Protein AF-A0A8K0V447-F1 (afdb_monomer)

Sequence (72 aa):
MSGVINEIDSIDSQCRQGQCGKCLIEIETGALGAVSNKEKIFLELMDLNPEKYRLLCQCSLNSKSVVNSFEG

Mean predicted aligned error: 5.73 Å

Radius of gyration: 13.11 Å; Cα contacts (8 Å, |Δi|>4): 102; chains: 1; bounding box: 41×23×28 Å

InterPro domains:
  IPR001041 2Fe-2S ferredoxin-type iron-sulfur binding domain [PF00111] (11-60)
  IPR001041 2Fe-2S ferredoxin-type iron-sulfur binding domain [cd00207] (11-63)
  IPR012675 Beta-grasp domain superfamily [G3DSA:3.10.20.30] (5-71)
  IPR036010 2Fe-2S ferredoxin-like superfamily [SSF54292] (6-67)

Foldseek 3Di:
DPPDPVDDDDFDPPPLPLAPCSQKKFWPDDAFDDDDPSNCVNCVVVVHDPVGMGRNSSTDDDPTTDIGGDDD

Solvent-accessible surface area (backbone atoms only — not comparable to full-atom values): 4628 Å² total; per-residue (Å²): 134,82,83,69,79,88,71,84,87,81,73,55,53,88,74,63,68,59,79,73,68,63,28,38,30,37,63,73,41,65,64,42,65,78,83,48,74,63,45,43,52,49,32,50,76,69,76,38,57,65,90,47,37,46,46,56,66,65,46,49,80,52,99,68,47,41,68,45,74,71,85,128

Structure (mmCIF, N/CA/C/O backbone):
data_AF-A0A8K0V447-F1
#
_entry.id   AF-A0A8K0V447-F1
#
loop_
_atom_site.group_PDB
_atom_site.id
_atom_site.type_symbol
_atom_site.label_atom_id
_atom_site.label_alt_id
_atom_site.label_comp_id
_atom_site.label_asym_id
_atom_site.label_entity_id
_atom_site.label_seq_id
_atom_site.pdbx_PDB_ins_code
_atom_site.Cartn_x
_atom_site.Cartn_y
_atom_site.Cartn_z
_atom_site.occupancy
_atom_site.B_iso_or_equiv
_atom_site.auth_seq_id
_atom_site.auth_comp_id
_atom_site.auth_asym_id
_atom_site.auth_atom_id
_atom_site.pdbx_PDB_model_num
ATOM 1 N N . MET A 1 1 ? 30.381 6.534 -14.985 1.00 41.94 1 MET A N 1
ATOM 2 C CA . MET A 1 1 ? 29.404 7.316 -14.200 1.00 41.94 1 MET A CA 1
ATOM 3 C C . MET A 1 1 ? 28.720 6.364 -13.240 1.00 41.94 1 MET A C 1
ATOM 5 O O . MET A 1 1 ? 27.819 5.646 -13.648 1.00 41.94 1 MET A O 1
ATOM 9 N N . SER A 1 2 ? 29.226 6.259 -12.011 1.00 50.75 2 SER A N 1
ATOM 10 C CA . SER A 1 2 ? 28.552 5.503 -10.956 1.00 50.75 2 SER A CA 1
ATOM 11 C C . SER A 1 2 ? 27.364 6.335 -10.491 1.00 50.75 2 SER A C 1
ATOM 13 O O . SER A 1 2 ? 27.559 7.377 -9.870 1.00 50.75 2 SER A O 1
ATOM 15 N N . GLY A 1 3 ? 26.153 5.920 -10.859 1.00 56.00 3 GLY A N 1
ATOM 16 C CA . GLY A 1 3 ? 24.929 6.470 -10.291 1.00 56.00 3 GLY A CA 1
ATOM 17 C C . GLY A 1 3 ? 24.889 6.102 -8.816 1.00 56.00 3 GLY A C 1
ATOM 18 O O . GLY A 1 3 ? 24.480 5.001 -8.462 1.00 56.00 3 GLY A O 1
ATOM 19 N N . VAL A 1 4 ? 25.418 6.984 -7.976 1.00 58.69 4 VAL A N 1
ATOM 20 C CA . VAL A 1 4 ? 25.268 6.879 -6.531 1.00 58.69 4 VAL A CA 1
ATOM 21 C C . VAL A 1 4 ? 23.797 7.172 -6.254 1.00 58.69 4 VAL A C 1
ATOM 23 O O . VAL A 1 4 ? 23.275 8.197 -6.686 1.00 58.69 4 VAL A O 1
ATOM 26 N N . ILE A 1 5 ? 23.109 6.223 -5.624 1.00 65.06 5 ILE A N 1
ATOM 27 C CA . ILE A 1 5 ? 21.762 6.430 -5.093 1.00 65.06 5 ILE A CA 1
ATOM 28 C C . ILE A 1 5 ? 21.948 7.490 -4.008 1.00 65.06 5 ILE A C 1
ATOM 30 O O . ILE A 1 5 ? 22.549 7.197 -2.977 1.00 65.06 5 ILE A O 1
ATOM 34 N N . ASN A 1 6 ? 21.590 8.739 -4.311 1.00 59.56 6 ASN A N 1
ATOM 35 C CA . ASN A 1 6 ? 22.030 9.879 -3.507 1.00 59.56 6 ASN A CA 1
ATOM 36 C C . ASN A 1 6 ? 21.402 9.910 -2.109 1.00 59.56 6 ASN A C 1
ATOM 38 O O . ASN A 1 6 ? 22.003 10.516 -1.239 1.00 59.56 6 ASN A O 1
ATOM 42 N N . GLU A 1 7 ? 20.294 9.205 -1.869 1.00 66.88 7 GLU A N 1
ATOM 43 C CA . GLU A 1 7 ? 19.707 8.999 -0.543 1.00 66.88 7 GLU A CA 1
ATOM 44 C C . GLU A 1 7 ? 18.720 7.818 -0.591 1.00 66.88 7 GLU A C 1
ATOM 46 O O . GLU A 1 7 ? 18.102 7.552 -1.624 1.00 66.88 7 GLU A O 1
ATOM 51 N N . ILE A 1 8 ? 18.623 7.057 0.505 1.00 72.94 8 ILE A N 1
ATOM 52 C CA . ILE A 1 8 ? 17.578 6.043 0.698 1.00 72.94 8 ILE A CA 1
ATOM 53 C C . ILE A 1 8 ? 16.533 6.672 1.610 1.00 72.94 8 ILE A C 1
ATOM 55 O O . ILE A 1 8 ? 16.787 6.826 2.806 1.00 72.94 8 ILE A O 1
ATOM 59 N N . ASP A 1 9 ? 15.361 6.978 1.062 1.00 73.06 9 ASP A N 1
ATOM 60 C CA . ASP A 1 9 ? 14.229 7.420 1.869 1.00 73.06 9 ASP A CA 1
ATOM 61 C C . ASP A 1 9 ? 13.708 6.268 2.728 1.00 73.06 9 ASP A C 1
ATOM 63 O O . ASP A 1 9 ? 13.479 5.144 2.262 1.00 73.06 9 ASP A O 1
ATOM 67 N N . SER A 1 10 ? 13.545 6.540 4.021 1.00 81.50 10 SER A N 1
ATOM 68 C CA . SER A 1 10 ? 13.057 5.562 4.986 1.00 81.50 10 SER A CA 1
ATOM 69 C C . SER A 1 10 ? 11.606 5.840 5.351 1.00 81.50 10 SER A C 1
ATOM 71 O O . SER A 1 10 ? 11.283 6.918 5.838 1.00 81.50 10 SER A O 1
ATOM 73 N N . ILE A 1 11 ? 10.750 4.830 5.211 1.00 84.88 11 ILE A N 1
ATOM 74 C CA . ILE A 1 11 ? 9.366 4.869 5.695 1.00 84.88 11 ILE A CA 1
ATOM 75 C C . ILE A 1 11 ? 9.283 4.143 7.040 1.00 84.88 11 ILE A C 1
ATOM 77 O O . ILE A 1 11 ? 9.732 2.996 7.171 1.00 84.88 11 ILE A O 1
ATOM 81 N N . ASP A 1 12 ? 8.672 4.781 8.042 1.00 84.12 12 ASP A N 1
ATOM 82 C CA . ASP A 1 12 ? 8.462 4.156 9.349 1.00 84.12 12 ASP A CA 1
ATOM 83 C C . ASP A 1 12 ? 7.452 2.999 9.233 1.00 84.12 12 ASP A C 1
ATOM 85 O O . ASP A 1 12 ? 6.274 3.166 8.920 1.00 84.12 12 ASP A O 1
ATOM 89 N N . SER A 1 13 ? 7.922 1.784 9.510 1.00 82.25 13 SER A N 1
ATOM 90 C CA . SER A 1 13 ? 7.132 0.550 9.471 1.00 82.25 13 SER A CA 1
ATOM 91 C C . SER A 1 13 ? 7.037 -0.127 10.840 1.00 82.25 13 SER A C 1
ATOM 93 O O . SER A 1 13 ? 7.038 -1.353 10.931 1.00 82.25 13 SER A O 1
ATOM 95 N N . GLN A 1 14 ? 6.933 0.658 11.916 1.00 84.56 14 GLN A N 1
ATOM 96 C CA . GLN A 1 14 ? 7.044 0.200 13.306 1.00 84.56 14 GLN A CA 1
ATOM 97 C C . GLN A 1 14 ? 6.269 -1.082 13.662 1.00 84.56 14 GLN A C 1
ATOM 99 O O . GLN A 1 14 ? 6.839 -1.982 14.275 1.00 84.56 14 GLN A O 1
ATOM 104 N N . CYS A 1 15 ? 4.981 -1.192 13.304 1.00 92.50 15 CYS A N 1
ATOM 105 C CA . CYS A 1 15 ? 4.168 -2.329 13.759 1.00 92.50 15 CYS A CA 1
ATOM 106 C C . CYS A 1 15 ? 4.363 -3.604 12.929 1.00 92.50 15 CYS A C 1
ATOM 108 O O . CYS A 1 15 ? 4.172 -4.696 13.457 1.00 92.50 15 CYS A O 1
ATOM 110 N N . ARG A 1 16 ? 4.679 -3.467 11.629 1.00 91.69 16 ARG A N 1
ATOM 111 C CA . ARG A 1 16 ? 4.724 -4.547 10.617 1.00 91.69 16 ARG A CA 1
ATOM 112 C C . ARG A 1 16 ? 3.503 -5.482 10.585 1.00 91.69 16 ARG A C 1
ATOM 114 O O . ARG A 1 16 ? 3.573 -6.587 10.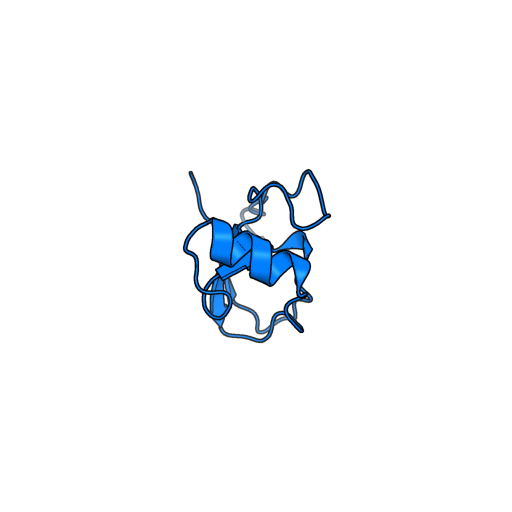060 1.00 91.69 16 ARG A O 1
ATOM 121 N N . GLN A 1 17 ? 2.383 -5.040 11.148 1.00 92.88 17 GLN A N 1
ATOM 122 C CA . GLN A 1 17 ? 1.179 -5.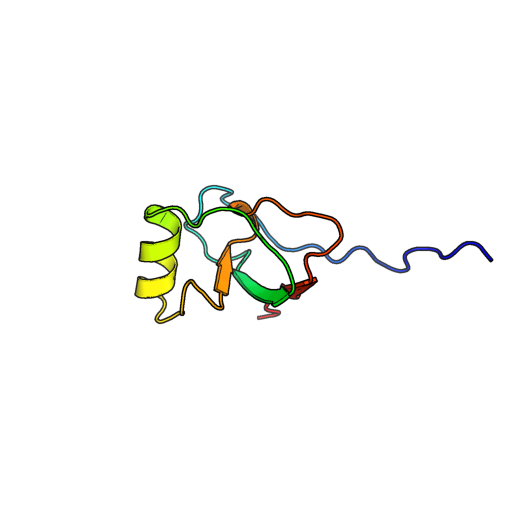844 11.375 1.00 92.88 17 GLN A CA 1
ATOM 123 C C . GLN A 1 17 ? -0.068 -5.249 10.710 1.00 92.88 17 GLN A C 1
ATOM 125 O O . GLN A 1 17 ? -1.169 -5.751 10.917 1.00 92.88 17 GLN A O 1
ATOM 130 N N . GLY A 1 18 ? 0.089 -4.180 9.922 1.00 92.69 18 GLY A N 1
ATOM 131 C CA . GLY A 1 18 ? -1.017 -3.547 9.204 1.00 92.69 18 GLY A CA 1
ATOM 132 C C . GLY A 1 18 ? -2.006 -2.799 10.105 1.00 92.69 18 GLY A C 1
ATOM 133 O O . GLY A 1 18 ? -3.200 -2.827 9.835 1.00 92.69 18 GLY A O 1
ATOM 134 N N . GLN A 1 19 ? -1.532 -2.196 11.204 1.00 91.62 19 GLN A N 1
ATOM 135 C CA . GLN A 1 19 ? -2.406 -1.626 12.245 1.00 91.62 19 GLN A CA 1
ATOM 136 C C . GLN A 1 19 ? -2.071 -0.191 12.678 1.00 91.62 19 GLN A C 1
ATOM 138 O O . GLN A 1 19 ? -2.870 0.417 13.379 1.00 91.62 19 GLN A O 1
ATOM 143 N N . CYS A 1 20 ? -0.903 0.358 12.321 1.00 93.00 20 CYS A N 1
ATOM 144 C CA . CYS A 1 20 ? -0.482 1.683 12.811 1.00 93.00 20 CYS A CA 1
ATOM 145 C C . CYS A 1 20 ? -0.518 2.807 11.768 1.00 93.00 20 CYS A C 1
ATOM 147 O O . CYS A 1 20 ? -0.259 3.950 12.125 1.00 93.00 20 CYS A O 1
ATOM 149 N N . GLY A 1 21 ? -0.753 2.505 10.487 1.00 92.38 21 GLY A N 1
ATOM 150 C CA . GLY A 1 21 ? -0.821 3.508 9.414 1.00 92.38 21 GLY A CA 1
ATOM 151 C C . GLY A 1 21 ? 0.493 4.217 9.050 1.00 92.38 21 GLY A C 1
ATOM 152 O O . GLY A 1 21 ? 0.565 4.824 7.995 1.00 9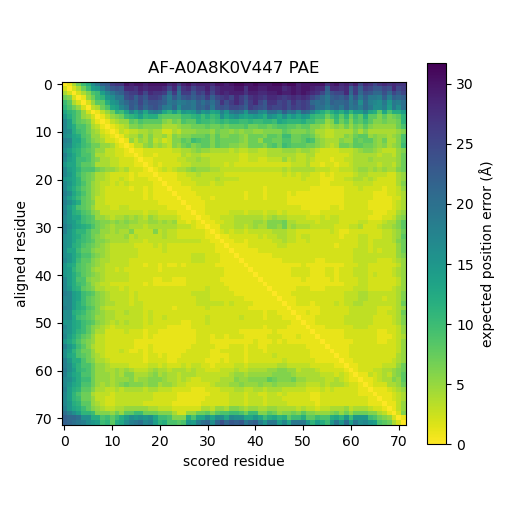2.38 21 GLY A O 1
ATOM 153 N N . LYS A 1 22 ? 1.566 4.096 9.842 1.00 92.56 22 LYS A N 1
ATOM 154 C CA . LYS A 1 22 ? 2.837 4.818 9.610 1.00 92.56 22 LYS A CA 1
ATOM 155 C C . LYS A 1 22 ? 3.527 4.544 8.271 1.00 92.56 22 LYS A C 1
ATOM 157 O O . LYS A 1 22 ? 4.305 5.359 7.802 1.00 92.56 22 LYS A O 1
ATOM 162 N N . CYS A 1 23 ? 3.236 3.394 7.673 1.00 94.44 23 CYS A N 1
ATOM 163 C CA . CYS A 1 23 ? 3.773 2.996 6.377 1.00 94.44 23 CYS A CA 1
ATOM 164 C C . CYS A 1 23 ? 2.738 3.118 5.253 1.00 94.44 23 CYS A C 1
ATOM 166 O O . CYS A 1 23 ? 2.779 2.343 4.296 1.00 94.44 23 CYS A O 1
ATOM 168 N N . LEU A 1 24 ? 1.769 4.024 5.407 1.00 95.12 24 LEU A N 1
ATOM 169 C CA . LEU A 1 24 ? 0.789 4.317 4.373 1.00 95.12 24 LEU A CA 1
ATOM 170 C C . LEU A 1 24 ? 1.502 4.831 3.120 1.00 95.12 24 LEU A C 1
ATOM 172 O O . LEU A 1 24 ? 2.404 5.665 3.199 1.00 95.12 24 LEU A O 1
ATOM 176 N N . ILE A 1 25 ? 1.074 4.322 1.974 1.00 95.12 25 ILE A N 1
ATOM 177 C CA . ILE A 1 25 ? 1.553 4.718 0.655 1.00 95.12 25 ILE A CA 1
ATOM 178 C C . ILE A 1 25 ? 0.385 4.810 -0.326 1.00 95.12 25 ILE A C 1
ATOM 180 O O . ILE A 1 25 ? -0.638 4.136 -0.161 1.00 95.12 25 ILE A O 1
ATOM 184 N N . GLU A 1 26 ? 0.552 5.621 -1.362 1.00 95.81 26 GLU A N 1
ATOM 185 C CA . GLU A 1 26 ? -0.319 5.659 -2.535 1.00 95.81 26 GLU A CA 1
ATOM 186 C C . GLU A 1 26 ? 0.328 4.862 -3.663 1.00 95.81 26 GLU A C 1
ATOM 188 O O . GLU A 1 26 ? 1.528 4.988 -3.919 1.00 95.81 26 GLU A O 1
ATOM 193 N N . ILE A 1 27 ? -0.459 4.020 -4.326 1.00 94.75 27 ILE A N 1
ATOM 194 C CA . ILE A 1 27 ? 0.006 3.259 -5.482 1.00 94.75 27 ILE A CA 1
ATOM 195 C C . ILE A 1 27 ? 0.019 4.193 -6.690 1.00 94.75 27 ILE A C 1
ATOM 197 O O . ILE A 1 27 ? -1.035 4.658 -7.120 1.00 94.75 27 ILE A O 1
ATOM 201 N N . GLU A 1 28 ? 1.194 4.413 -7.275 1.00 95.38 28 GLU A N 1
ATOM 202 C CA . GLU A 1 28 ? 1.300 5.081 -8.571 1.00 95.38 28 GLU A CA 1
ATOM 203 C C . GLU A 1 28 ? 1.218 4.050 -9.699 1.00 95.38 28 GLU A C 1
ATOM 205 O O . GLU A 1 28 ? 0.371 4.147 -10.587 1.00 95.38 28 GLU A O 1
ATOM 210 N N . THR A 1 29 ? 2.064 3.015 -9.648 1.00 93.94 29 THR A N 1
ATOM 211 C CA . THR A 1 29 ? 2.047 1.915 -10.621 1.00 93.94 29 THR A CA 1
ATOM 212 C C . THR A 1 29 ? 2.517 0.588 -10.021 1.00 93.94 29 THR A C 1
ATOM 214 O O . THR A 1 29 ? 3.219 0.533 -9.011 1.00 93.94 29 THR A O 1
ATOM 217 N N . GLY A 1 30 ? 2.157 -0.510 -10.689 1.00 90.75 30 GLY A N 1
ATOM 218 C CA . GLY A 1 30 ? 2.648 -1.851 -10.382 1.00 90.75 30 GLY A CA 1
ATOM 219 C C . GLY A 1 30 ? 1.804 -2.626 -9.368 1.00 90.75 30 GLY A C 1
ATOM 220 O O . GLY A 1 30 ? 0.866 -2.121 -8.761 1.00 90.75 30 GLY A O 1
ATOM 221 N N . ALA A 1 31 ? 2.125 -3.912 -9.225 1.00 90.31 31 ALA A N 1
ATOM 222 C CA . ALA A 1 31 ? 1.430 -4.823 -8.320 1.00 90.31 31 ALA A CA 1
ATOM 223 C C . ALA A 1 31 ? 2.141 -4.894 -6.962 1.00 90.31 31 ALA A C 1
ATOM 225 O O . ALA A 1 31 ? 3.364 -5.024 -6.911 1.00 90.31 31 ALA A O 1
ATOM 226 N N . LEU A 1 32 ? 1.366 -4.842 -5.875 1.00 94.44 32 LEU A N 1
ATOM 227 C CA . LEU A 1 32 ? 1.861 -4.874 -4.490 1.00 94.44 32 LEU A CA 1
ATOM 228 C C . LEU A 1 32 ? 1.441 -6.156 -3.741 1.00 94.44 32 LEU A C 1
ATOM 230 O O . LEU A 1 32 ? 1.493 -6.229 -2.514 1.00 94.44 32 LEU A O 1
ATOM 234 N N . GLY A 1 33 ? 1.003 -7.177 -4.480 1.00 93.31 33 GLY A N 1
ATOM 235 C CA . GLY A 1 33 ? 0.398 -8.385 -3.921 1.00 93.31 33 GLY A CA 1
ATOM 236 C C . GLY A 1 33 ? -1.046 -8.173 -3.453 1.00 93.31 33 GLY A C 1
ATOM 237 O O . GLY A 1 33 ? -1.584 -7.061 -3.493 1.00 93.31 33 GLY A O 1
ATOM 238 N N . ALA A 1 34 ? -1.683 -9.264 -3.028 1.00 93.69 34 ALA A N 1
ATOM 239 C CA . ALA A 1 34 ? -3.070 -9.251 -2.580 1.00 93.69 34 ALA A CA 1
ATOM 240 C C . ALA A 1 34 ? -3.237 -8.430 -1.291 1.00 93.69 34 ALA A C 1
ATOM 242 O O . ALA A 1 34 ? -2.439 -8.548 -0.362 1.00 93.69 34 ALA A O 1
ATOM 243 N N . VAL A 1 35 ? -4.294 -7.620 -1.234 1.00 94.50 35 VAL A N 1
ATOM 244 C CA . VAL A 1 35 ? -4.722 -6.935 -0.008 1.00 94.50 35 VAL A CA 1
ATOM 245 C C . VAL A 1 35 ? -5.289 -7.969 0.960 1.00 94.50 35 VAL A C 1
ATOM 247 O O . VAL A 1 35 ? -6.152 -8.766 0.589 1.00 94.50 35 VAL A O 1
ATOM 250 N N . SER A 1 36 ? -4.834 -7.949 2.213 1.00 94.62 36 SER A N 1
ATOM 251 C CA . SER A 1 36 ? -5.442 -8.777 3.260 1.00 94.62 36 SER A CA 1
ATOM 252 C C . SER A 1 36 ? -6.738 -8.147 3.779 1.00 94.62 36 SER A C 1
ATOM 254 O O . SER A 1 36 ? -6.871 -6.926 3.813 1.00 94.62 36 SER A O 1
ATOM 256 N N . ASN A 1 37 ? -7.677 -8.956 4.283 1.00 95.44 37 ASN A N 1
ATOM 257 C CA . ASN A 1 37 ? -8.911 -8.425 4.885 1.00 95.44 37 ASN A CA 1
ATOM 258 C C . ASN A 1 37 ? -8.634 -7.460 6.050 1.00 95.44 37 ASN A C 1
ATOM 260 O O . ASN A 1 37 ? -9.364 -6.493 6.225 1.00 95.44 37 ASN A O 1
ATOM 264 N N . LYS A 1 38 ? -7.572 -7.701 6.832 1.00 94.94 38 LYS A N 1
ATOM 265 C CA . LYS A 1 38 ? -7.184 -6.819 7.943 1.00 94.94 38 LYS A CA 1
ATOM 266 C C . LYS A 1 38 ? -6.738 -5.447 7.443 1.00 94.94 38 LYS A C 1
ATOM 268 O O . LYS A 1 38 ? -7.180 -4.440 7.979 1.00 94.94 38 LYS A O 1
ATOM 273 N N . GLU A 1 39 ? -5.897 -5.425 6.410 1.00 96.38 39 GLU A N 1
ATOM 274 C CA . GLU A 1 39 ? -5.454 -4.188 5.763 1.00 96.38 39 GLU A CA 1
ATOM 275 C C . GLU A 1 39 ? -6.642 -3.441 5.151 1.00 96.38 39 GLU A C 1
ATOM 277 O O . GLU A 1 39 ? -6.784 -2.244 5.371 1.00 96.38 39 GLU A O 1
ATOM 282 N N . LYS A 1 40 ? -7.532 -4.158 4.453 1.00 96.25 40 LYS A N 1
ATOM 283 C CA . LYS A 1 40 ? -8.728 -3.574 3.838 1.00 96.25 40 LYS A CA 1
ATOM 284 C C . LYS A 1 40 ? -9.601 -2.853 4.866 1.00 96.25 40 LYS A C 1
ATOM 286 O O . LYS A 1 40 ? -9.906 -1.683 4.684 1.00 96.25 40 LYS A O 1
ATOM 291 N N . ILE A 1 41 ? -9.927 -3.537 5.964 1.00 95.88 41 ILE A N 1
ATOM 292 C CA . ILE A 1 41 ? -10.730 -2.973 7.056 1.00 95.88 41 ILE A CA 1
ATOM 293 C C . ILE A 1 41 ? -10.027 -1.758 7.667 1.00 95.88 41 ILE A C 1
ATOM 295 O O . ILE A 1 41 ? -10.671 -0.749 7.924 1.00 95.88 41 ILE A O 1
ATOM 299 N N . PHE A 1 42 ? -8.712 -1.828 7.889 1.00 95.62 42 PHE A N 1
ATOM 300 C CA . PHE A 1 42 ? -7.953 -0.699 8.428 1.00 95.62 42 PHE A CA 1
ATOM 301 C C . PHE A 1 42 ? -8.021 0.535 7.514 1.00 95.62 42 PHE A C 1
ATOM 303 O O . PHE A 1 42 ? -8.258 1.635 8.002 1.00 95.62 42 PHE A O 1
ATOM 310 N N . LEU A 1 43 ? -7.850 0.357 6.201 1.00 96.19 43 LEU A N 1
ATOM 311 C CA . LEU A 1 43 ? -7.920 1.448 5.225 1.00 96.19 43 LEU A CA 1
ATOM 312 C C . LEU A 1 43 ? -9.335 2.030 5.122 1.00 96.19 43 LEU A C 1
ATOM 314 O O . LEU A 1 43 ? -9.492 3.246 5.153 1.00 96.19 43 LEU A O 1
ATOM 318 N N . GLU A 1 44 ? -10.363 1.180 5.095 1.00 95.69 44 GLU A N 1
ATOM 319 C CA . GLU A 1 44 ? -11.768 1.610 5.095 1.00 95.69 44 GLU A CA 1
ATOM 320 C C . GLU A 1 44 ? -12.128 2.400 6.367 1.00 95.69 44 GLU A C 1
ATOM 322 O O . GLU A 1 44 ? -12.816 3.413 6.285 1.00 95.69 44 GLU A O 1
ATOM 327 N N . LEU A 1 45 ? -11.616 2.001 7.541 1.00 95.94 45 LEU A N 1
ATOM 328 C CA . LEU A 1 45 ? -11.790 2.748 8.798 1.00 95.94 45 LEU A CA 1
ATOM 329 C C . LEU A 1 45 ? -11.137 4.138 8.771 1.00 95.94 45 LEU A C 1
ATOM 331 O O . LEU A 1 45 ? -11.551 5.019 9.522 1.00 95.94 45 LEU A O 1
ATOM 335 N N . MET A 1 46 ? -10.120 4.326 7.930 1.00 94.31 46 MET A N 1
ATOM 336 C CA . MET A 1 46 ? -9.468 5.615 7.693 1.00 94.31 46 MET A CA 1
ATOM 337 C C . MET A 1 46 ? -10.095 6.407 6.534 1.00 94.31 46 MET A C 1
ATOM 339 O O . MET A 1 46 ? -9.554 7.448 6.173 1.00 94.31 46 MET A O 1
ATOM 343 N N . ASP A 1 47 ? -11.204 5.929 5.958 1.00 96.44 47 ASP A N 1
ATOM 344 C CA . ASP A 1 47 ? -11.850 6.499 4.765 1.00 96.44 47 ASP A CA 1
ATOM 345 C C . ASP A 1 47 ? -10.932 6.513 3.522 1.00 96.44 47 ASP A C 1
ATOM 347 O O . ASP A 1 47 ? -10.967 7.410 2.679 1.00 96.44 47 ASP A O 1
ATOM 351 N N . LEU A 1 48 ? -10.066 5.497 3.404 1.00 96.12 48 LEU A N 1
ATOM 352 C CA . LEU A 1 48 ? -9.117 5.336 2.302 1.00 96.12 48 LEU A CA 1
ATOM 353 C C . LEU A 1 48 ? -9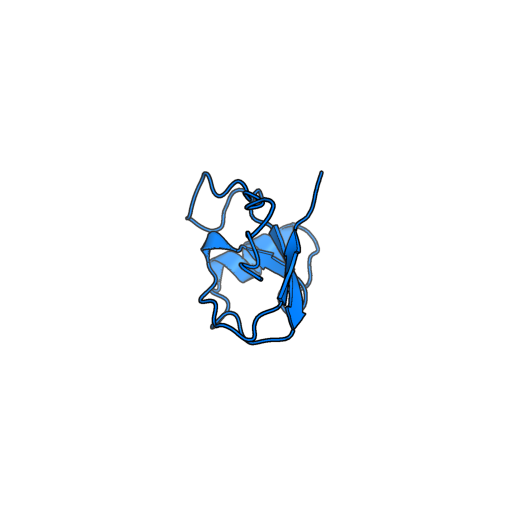.518 4.178 1.388 1.00 96.12 48 LEU A C 1
ATOM 355 O O . LEU A 1 48 ? -9.833 3.080 1.842 1.00 96.12 48 LEU A O 1
ATOM 359 N N . ASN A 1 49 ? -9.427 4.399 0.073 1.00 94.50 49 ASN A N 1
ATOM 360 C CA . ASN A 1 49 ? -9.697 3.367 -0.928 1.00 94.50 49 ASN A CA 1
ATOM 361 C C . ASN A 1 49 ? -8.545 2.332 -0.985 1.00 94.50 49 ASN A C 1
ATOM 363 O O . ASN A 1 49 ? -7.442 2.702 -1.399 1.00 94.50 49 ASN A O 1
ATOM 367 N N . PRO A 1 50 ? -8.781 1.038 -0.685 1.00 92.44 50 PRO A N 1
ATOM 368 C CA . PRO A 1 50 ? -7.759 -0.016 -0.734 1.00 92.44 50 PRO A CA 1
ATOM 369 C C . PRO A 1 50 ? -7.175 -0.312 -2.125 1.00 92.44 50 PRO A C 1
ATOM 371 O O . PRO A 1 50 ? -6.169 -1.011 -2.235 1.00 92.44 50 PRO A O 1
ATOM 374 N N . GLU A 1 51 ? -7.802 0.183 -3.194 1.00 91.62 51 GLU A N 1
ATOM 375 C CA . GLU A 1 51 ? -7.261 0.104 -4.558 1.00 91.62 51 GLU A CA 1
ATOM 376 C C . GLU A 1 51 ? -6.226 1.196 -4.844 1.00 91.62 51 GLU A C 1
ATOM 378 O O . GLU A 1 51 ? -5.389 1.040 -5.729 1.00 91.62 51 GLU A O 1
ATOM 383 N N . LYS A 1 52 ? -6.280 2.296 -4.089 1.00 94.88 52 LYS A N 1
ATOM 384 C CA . LYS A 1 52 ? -5.413 3.465 -4.260 1.00 94.88 52 LYS A CA 1
ATOM 385 C C . LYS A 1 52 ? -4.335 3.546 -3.179 1.00 94.88 52 LYS A C 1
ATOM 387 O O . LYS A 1 52 ? -3.212 3.961 -3.453 1.00 94.88 52 LYS A O 1
ATOM 392 N N . TYR A 1 53 ? -4.665 3.122 -1.965 1.00 96.19 53 TYR A N 1
ATOM 393 C CA . TYR A 1 53 ? -3.807 3.210 -0.792 1.00 96.19 53 TYR A CA 1
ATOM 394 C C . TYR A 1 53 ? -3.474 1.829 -0.252 1.00 96.19 53 TYR A C 1
ATOM 396 O O . TYR A 1 53 ? -4.301 0.918 -0.287 1.00 96.19 53 TYR A O 1
ATOM 404 N N . ARG A 1 54 ? -2.259 1.679 0.274 1.00 96.69 54 ARG A N 1
ATOM 405 C CA . ARG A 1 54 ? -1.763 0.431 0.863 1.00 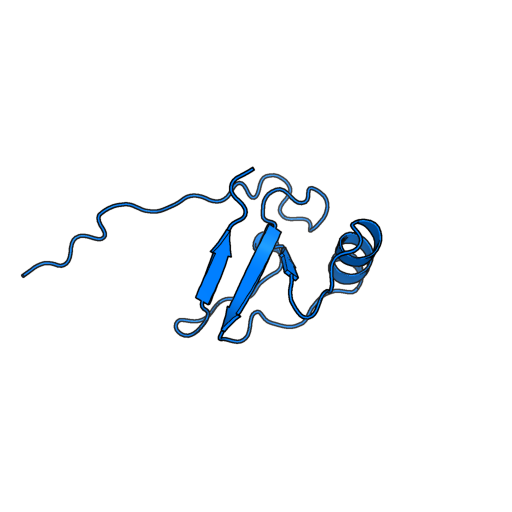96.69 54 ARG A CA 1
ATOM 406 C C . ARG A 1 54 ? -0.900 0.708 2.083 1.00 96.69 54 ARG A C 1
ATOM 408 O O . ARG A 1 54 ? -0.367 1.801 2.253 1.00 96.69 54 ARG A O 1
ATOM 415 N N . LEU A 1 55 ? -0.717 -0.309 2.916 1.00 95.69 55 LEU A N 1
ATOM 416 C CA . LEU A 1 55 ? 0.290 -0.308 3.970 1.00 95.69 55 LEU A CA 1
ATOM 417 C C . LEU A 1 55 ? 1.533 -1.026 3.447 1.00 95.69 55 LEU A C 1
ATOM 419 O O . LEU A 1 55 ? 1.502 -2.235 3.217 1.00 95.69 55 LEU A O 1
ATOM 423 N N . LEU A 1 56 ? 2.650 -0.312 3.297 1.00 94.88 56 LEU A N 1
ATOM 424 C CA . LEU A 1 56 ? 3.871 -0.847 2.686 1.00 94.88 56 LEU A CA 1
ATOM 425 C C . LEU A 1 56 ? 4.373 -2.118 3.384 1.00 94.88 56 LEU A C 1
ATOM 427 O O . LEU A 1 56 ? 4.830 -3.051 2.730 1.00 94.88 56 LEU A O 1
ATOM 431 N N . CYS A 1 57 ? 4.216 -2.205 4.709 1.00 94.56 57 CYS A N 1
ATOM 432 C CA . CYS A 1 57 ? 4.598 -3.395 5.475 1.00 94.56 57 CYS A CA 1
ATOM 433 C C . CYS A 1 57 ? 3.769 -4.654 5.160 1.00 94.56 57 CYS A C 1
ATOM 435 O O . CYS A 1 57 ? 4.114 -5.729 5.641 1.00 94.56 57 CYS A O 1
ATOM 437 N N . GLN A 1 58 ? 2.663 -4.526 4.423 1.00 95.81 58 GLN A N 1
ATOM 438 C CA . GLN A 1 58 ? 1.805 -5.627 3.967 1.00 95.81 58 GLN A CA 1
ATOM 439 C C . GLN A 1 58 ? 1.993 -5.932 2.471 1.00 95.81 58 GLN A C 1
ATOM 441 O O . GLN A 1 58 ? 1.344 -6.828 1.934 1.00 95.81 58 GLN A O 1
ATOM 446 N N . CYS A 1 59 ? 2.868 -5.194 1.787 1.00 94.81 59 CYS A N 1
ATOM 447 C CA . CYS A 1 59 ? 3.041 -5.283 0.345 1.00 94.81 59 CYS A CA 1
ATOM 448 C C . CYS A 1 59 ? 4.170 -6.241 -0.047 1.00 94.81 59 CYS A C 1
ATOM 450 O O . CYS A 1 59 ? 5.190 -6.355 0.630 1.00 94.81 59 CYS A O 1
ATOM 452 N N . SER A 1 60 ? 4.009 -6.892 -1.197 1.00 93.62 60 SER A N 1
ATOM 453 C CA . SER A 1 60 ? 5.086 -7.592 -1.906 1.00 93.62 60 SER A CA 1
ATOM 454 C C . SER A 1 60 ? 5.480 -6.775 -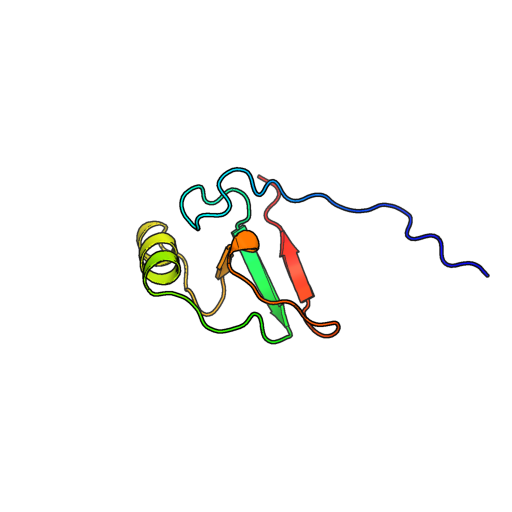3.131 1.00 93.62 60 SER A C 1
ATOM 456 O O . SER A 1 60 ? 4.716 -6.695 -4.092 1.00 93.62 60 SER A O 1
ATOM 458 N N . LEU A 1 61 ? 6.649 -6.138 -3.081 1.00 89.75 61 LEU A N 1
ATOM 459 C CA . LEU A 1 61 ? 7.124 -5.236 -4.131 1.00 89.75 61 LEU A CA 1
ATOM 460 C C . LEU A 1 61 ? 7.920 -5.980 -5.202 1.00 89.75 61 LEU A C 1
ATOM 462 O O . LEU A 1 61 ? 8.596 -6.973 -4.930 1.00 89.75 61 LEU A O 1
ATOM 466 N N . ASN A 1 62 ? 7.879 -5.450 -6.421 1.00 89.50 62 ASN A N 1
ATOM 467 C CA . ASN A 1 62 ? 8.784 -5.829 -7.498 1.00 89.50 62 ASN A CA 1
ATOM 468 C C . ASN A 1 62 ? 9.395 -4.570 -8.131 1.00 89.50 62 ASN A C 1
ATOM 470 O O . ASN A 1 62 ? 9.006 -3.449 -7.815 1.00 89.50 62 ASN A O 1
ATOM 474 N N . SER A 1 63 ? 10.340 -4.752 -9.053 1.00 89.25 63 SER A N 1
ATOM 475 C CA . SER A 1 63 ? 11.092 -3.652 -9.671 1.00 89.25 63 SER A CA 1
ATOM 476 C C . SER A 1 63 ? 10.261 -2.701 -10.545 1.00 89.25 63 SER A C 1
ATOM 478 O O . SER A 1 63 ? 10.811 -1.736 -11.062 1.00 89.25 63 SER A O 1
ATOM 480 N N . LYS A 1 64 ? 8.977 -2.993 -10.783 1.00 92.50 64 LYS A N 1
ATOM 481 C CA . LYS A 1 64 ? 8.050 -2.152 -11.557 1.00 92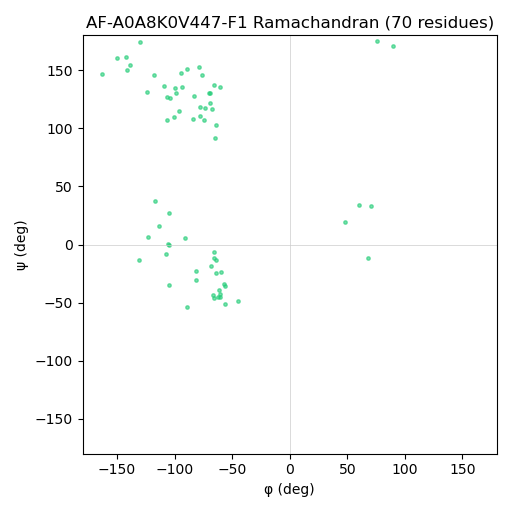.50 64 LYS A CA 1
ATOM 482 C C . LYS A 1 64 ? 7.038 -1.417 -10.675 1.00 92.50 64 LYS A C 1
ATOM 484 O O . LYS A 1 64 ? 6.162 -0.750 -11.214 1.00 92.50 64 LYS A O 1
ATOM 489 N N . SER A 1 65 ? 7.101 -1.594 -9.358 1.00 93.75 65 SER A N 1
ATOM 490 C CA . SER A 1 65 ? 6.202 -0.921 -8.426 1.00 93.75 65 SER A CA 1
ATOM 491 C C . SE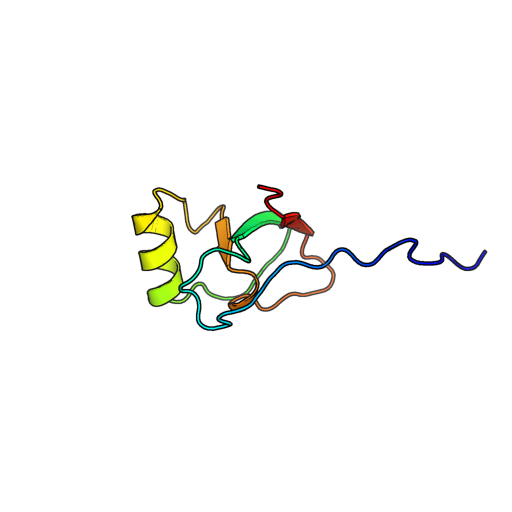R A 1 65 ? 6.723 0.483 -8.129 1.00 93.75 65 SER A C 1
ATOM 493 O O . SER A 1 65 ? 7.876 0.636 -7.733 1.00 93.75 65 SER A O 1
ATOM 495 N N . VAL A 1 66 ? 5.864 1.486 -8.296 1.00 93.62 66 VAL A N 1
ATOM 496 C CA . VAL 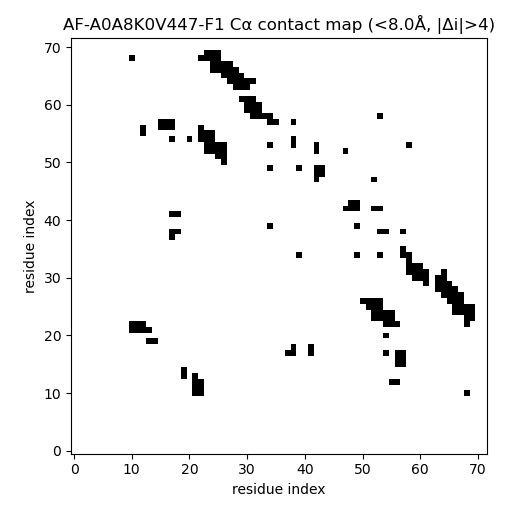A 1 66 ? 6.134 2.886 -7.944 1.00 93.62 66 VAL A CA 1
ATOM 497 C C . VAL A 1 66 ? 5.048 3.344 -6.983 1.00 93.62 66 VAL A C 1
ATOM 499 O O . VAL A 1 66 ? 3.862 3.079 -7.202 1.00 93.62 66 VAL A O 1
ATOM 502 N N . VAL A 1 67 ? 5.461 3.963 -5.883 1.00 93.88 67 VAL A N 1
ATOM 503 C CA . VAL A 1 67 ? 4.584 4.353 -4.781 1.00 93.88 67 VAL A CA 1
ATOM 504 C C . VAL A 1 67 ? 5.012 5.708 -4.247 1.00 93.88 67 VAL A C 1
ATOM 506 O O . VAL A 1 67 ? 6.200 6.022 -4.262 1.00 93.88 67 VAL A O 1
ATOM 509 N N . ASN A 1 68 ? 4.054 6.460 -3.719 1.00 93.12 68 ASN A N 1
ATOM 510 C CA . ASN A 1 68 ? 4.317 7.717 -3.033 1.00 93.12 68 ASN A CA 1
ATOM 511 C C . ASN A 1 68 ? 4.123 7.518 -1.529 1.00 93.12 68 ASN A C 1
ATOM 513 O O . ASN A 1 68 ? 3.088 7.006 -1.093 1.00 93.12 68 ASN A O 1
ATOM 517 N N . SER A 1 69 ? 5.129 7.884 -0.737 1.00 88.81 69 SER A N 1
ATOM 518 C CA . SER A 1 69 ? 5.010 7.947 0.718 1.00 88.81 69 SER A CA 1
ATOM 519 C C . SER A 1 69 ? 4.236 9.183 1.144 1.00 88.81 69 SER A C 1
ATOM 521 O O . SER A 1 69 ? 4.362 10.246 0.542 1.00 88.81 69 SER A O 1
ATOM 523 N N . PHE A 1 70 ? 3.477 9.055 2.228 1.00 81.19 70 PHE A N 1
ATOM 524 C CA . PHE A 1 70 ? 2.906 10.211 2.905 1.00 81.19 70 PHE A CA 1
ATOM 525 C C . PHE A 1 70 ? 3.946 10.790 3.857 1.00 81.19 70 PHE A C 1
ATOM 527 O O . PHE A 1 70 ? 4.242 10.192 4.890 1.00 81.19 70 PHE A O 1
ATOM 534 N N . GLU A 1 71 ? 4.499 11.946 3.504 1.00 62.25 71 GLU A N 1
ATOM 535 C CA . GLU A 1 71 ? 5.129 12.819 4.490 1.00 62.25 71 GLU A CA 1
ATOM 536 C C . GLU A 1 71 ? 4.001 13.543 5.229 1.00 62.25 71 GLU A C 1
ATOM 538 O O . GLU A 1 71 ? 3.234 14.298 4.629 1.00 62.25 71 GLU A O 1
ATOM 543 N N . GLY A 1 72 ? 3.824 13.200 6.504 1.00 51.16 72 GLY A N 1
ATOM 544 C CA . GLY A 1 72 ? 2.950 13.937 7.415 1.00 51.16 72 GLY A CA 1
ATOM 545 C C . GLY A 1 72 ? 3.630 15.187 7.946 1.00 51.16 72 GLY A C 1
ATOM 546 O O . GLY A 1 72 ? 4.866 15.137 8.132 1.00 51.16 72 GLY A O 1
#

pLDDT: mean 87.8, std 12.87, range [41.94, 96.69]

Secondary structure (DSSP, 8-state):
-------------TT-SS-S-TTEEEEEES---PPPHHHHHHHHHTT--TTTEEEGGG----TT-EEEE---

Organism: NCBI:txid2799638

Nearest PDB structures (foldseek):
  1l5p-assembly3_C  TM=7.219E-01  e=9.982E-03  Trichomonas vaginalis
  1krh-assembly2_B  TM=6.961E-01  e=5.168E-02  Acinetobacter sp.
  4n58-assembly1_A  TM=6.255E-01  e=4.243E-02  Pectobacterium brasiliense PBR1692
  6iri-assembly1_A  TM=6.624E-01  e=7.668E-02  Thermosynechococcus vestitus BP-1
  2np1-assembly2_B  TM=5.776E-01  e=7.659E+00  Rhodnius prolixus